Protein AF-A0A7V1LSH6-F1 (afdb_monomer_lite)

Sequence (84 aa):
MKPGGILLIADEVSPKNILKKIINLVIRVPLVIITYLITQTTTNAVKNLLEKIQESGMIIESVKLNKLESFIELVAKTPKGKVK

Secondary structure (DSSP, 8-state):
--TT-EEEEEEE---SSHHHHHHHHHHHHHHHHHHHHHHS------TTHHHHHHHTT-EEEEEEE-TTS-EEEEEEE--SS---

Radius of gyration: 15.82 Å; chains: 1; bounding box: 39×21×46 Å

Structure (mmCIF, N/CA/C/O backbone):
data_AF-A0A7V1LSH6-F1
#
_entry.id   AF-A0A7V1LSH6-F1
#
loop_
_atom_site.group_PDB
_atom_site.id
_atom_site.type_symbol
_atom_site.label_atom_id
_atom_site.label_alt_id
_atom_site.label_comp_id
_atom_site.label_asym_id
_atom_site.label_entity_id
_atom_site.label_seq_id
_atom_site.pdbx_PDB_ins_code
_atom_site.Cartn_x
_atom_site.Cartn_y
_atom_site.Cartn_z
_atom_site.occupancy
_atom_site.B_iso_or_equiv
_atom_site.auth_seq_id
_atom_site.auth_comp_id
_atom_site.auth_asym_id
_atom_site.auth_atom_id
_atom_site.pdbx_PDB_model_num
ATOM 1 N N . MET A 1 1 ? -20.484 6.216 6.189 1.00 75.31 1 MET A N 1
ATOM 2 C CA . MET A 1 1 ? -20.555 4.797 6.619 1.00 75.31 1 MET A CA 1
ATOM 3 C C . MET A 1 1 ? -21.415 4.691 7.874 1.00 75.31 1 MET A C 1
ATOM 5 O O . MET A 1 1 ? -21.559 5.693 8.564 1.00 75.31 1 MET A O 1
ATOM 9 N N . LYS A 1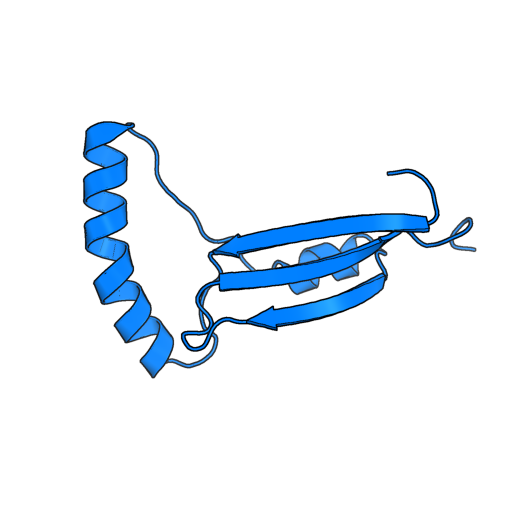 2 ? -22.021 3.527 8.160 1.00 85.19 2 LYS A N 1
ATOM 10 C CA . LYS A 1 2 ? -22.778 3.325 9.414 1.00 85.19 2 LYS A CA 1
ATOM 11 C C . LYS A 1 2 ? -21.810 3.301 10.618 1.00 85.19 2 LYS A C 1
ATOM 13 O O . LYS A 1 2 ? -20.688 2.821 10.443 1.00 85.19 2 LYS A O 1
ATOM 18 N N . PRO A 1 3 ? -22.209 3.769 11.817 1.00 87.38 3 PRO A N 1
ATOM 19 C CA . PRO A 1 3 ? -21.390 3.657 13.026 1.00 87.38 3 PRO A CA 1
ATOM 20 C C . PRO A 1 3 ? -20.933 2.217 13.274 1.00 87.38 3 PRO A C 1
ATOM 22 O O . PRO A 1 3 ? -21.724 1.282 13.150 1.00 87.38 3 PRO A O 1
ATOM 25 N N . GLY A 1 4 ? -19.654 2.032 13.605 1.00 87.12 4 GLY A N 1
ATOM 26 C CA . GLY A 1 4 ? -19.047 0.706 13.744 1.00 87.12 4 GLY A CA 1
ATOM 27 C C . GLY A 1 4 ? -18.767 -0.032 12.430 1.00 87.12 4 GLY A C 1
ATOM 28 O O . GLY A 1 4 ? -18.346 -1.186 12.484 1.00 87.12 4 GLY A O 1
ATOM 29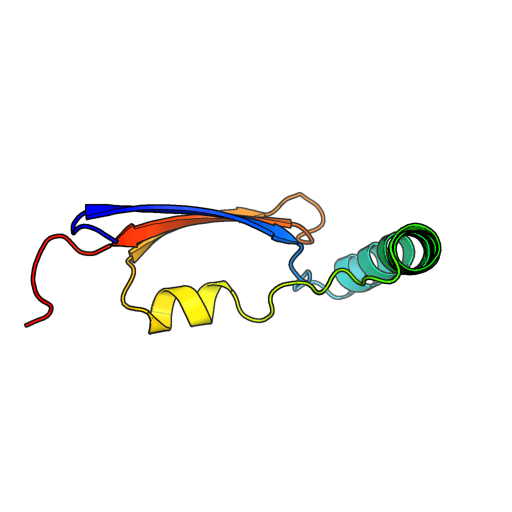 N N . GLY A 1 5 ? -18.994 0.592 11.270 1.00 92.19 5 GLY A N 1
ATOM 30 C CA . GLY A 1 5 ? -18.631 0.032 9.969 1.00 92.19 5 GLY A CA 1
ATOM 31 C C . GLY A 1 5 ? -17.117 -0.106 9.797 1.00 92.19 5 GLY A C 1
ATOM 32 O O . GLY A 1 5 ? -16.354 0.668 10.374 1.00 92.19 5 GLY A O 1
ATOM 33 N N . ILE A 1 6 ? -16.697 -1.085 8.993 1.00 94.44 6 ILE A N 1
ATOM 34 C CA . ILE A 1 6 ? -15.291 -1.363 8.676 1.00 94.44 6 ILE A CA 1
ATOM 35 C C . ILE A 1 6 ? -14.989 -0.851 7.270 1.00 94.44 6 ILE A C 1
ATOM 37 O O . ILE A 1 6 ? -15.729 -1.142 6.331 1.00 94.44 6 ILE A O 1
ATOM 41 N N . LEU A 1 7 ? -13.902 -0.101 7.140 1.00 94.50 7 LEU A N 1
ATOM 42 C CA . LEU A 1 7 ? -13.295 0.301 5.884 1.00 94.50 7 LEU A CA 1
ATOM 43 C C . LEU A 1 7 ? -12.025 -0.525 5.679 1.00 94.50 7 LEU A C 1
ATOM 45 O O . LEU A 1 7 ? -11.105 -0.457 6.492 1.00 94.50 7 LEU A O 1
ATOM 49 N N . LEU A 1 8 ? -11.990 -1.290 4.591 1.00 95.25 8 LEU A N 1
ATOM 50 C CA . LEU A 1 8 ? -10.820 -2.035 4.143 1.00 95.25 8 LEU A CA 1
ATOM 51 C C . LEU A 1 8 ? -10.306 -1.390 2.855 1.00 95.25 8 LEU A C 1
ATOM 53 O O . LEU A 1 8 ? -11.051 -1.296 1.881 1.00 95.25 8 LEU A O 1
ATOM 57 N N . ILE A 1 9 ? -9.051 -0.950 2.855 1.00 94.19 9 ILE A N 1
ATOM 58 C CA . ILE A 1 9 ? -8.371 -0.398 1.681 1.00 94.19 9 ILE A CA 1
ATOM 59 C C . ILE A 1 9 ? -7.180 -1.288 1.355 1.00 94.19 9 ILE A C 1
ATOM 61 O O . ILE A 1 9 ? -6.382 -1.599 2.235 1.00 94.19 9 ILE A O 1
ATOM 65 N N . ALA A 1 10 ? -7.062 -1.670 0.088 1.00 94.25 10 ALA A N 1
ATOM 66 C CA . ALA A 1 10 ? -5.926 -2.398 -0.451 1.00 94.25 10 ALA A CA 1
ATOM 67 C C . ALA A 1 10 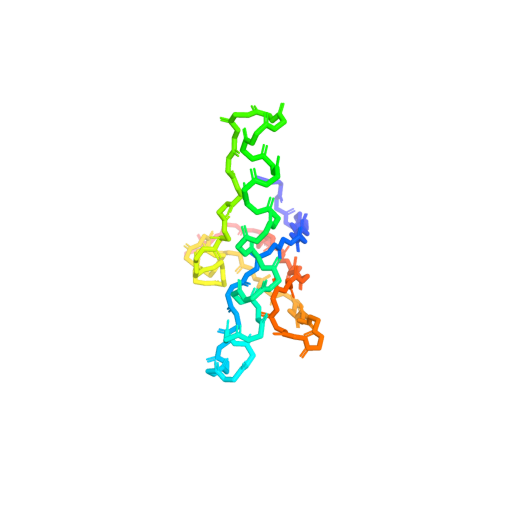? -5.461 -1.670 -1.715 1.00 94.25 10 ALA A C 1
ATOM 69 O O . ALA A 1 10 ? -6.142 -1.749 -2.735 1.00 94.25 10 ALA A O 1
ATOM 70 N N . ASP A 1 11 ? -4.373 -0.904 -1.631 1.00 91.75 11 ASP A N 1
ATOM 71 C CA . ASP A 1 11 ? -3.956 -0.027 -2.734 1.00 91.75 11 ASP A CA 1
ATOM 72 C C . ASP A 1 11 ? -2.436 0.198 -2.796 1.00 91.75 11 ASP A C 1
ATOM 74 O O . ASP A 1 11 ? -1.696 -0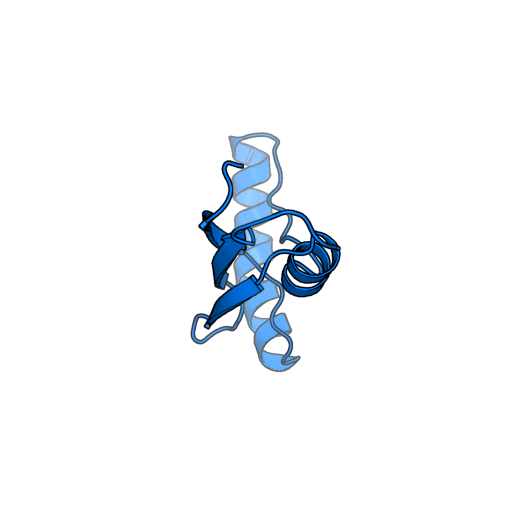.055 -1.838 1.00 91.75 11 ASP A O 1
ATOM 78 N N . GLU A 1 12 ? -1.962 0.695 -3.938 1.00 90.69 12 GLU A N 1
ATOM 79 C CA . GLU A 1 12 ? -0.580 1.107 -4.142 1.00 90.69 12 GLU A CA 1
ATOM 80 C C . GLU A 1 12 ? -0.232 2.346 -3.306 1.00 90.69 12 GLU A C 1
ATOM 82 O O . GLU A 1 12 ? -0.892 3.389 -3.348 1.00 90.69 12 GLU A O 1
ATOM 87 N N . VAL A 1 13 ? 0.895 2.265 -2.602 1.00 91.12 13 VAL A N 1
ATOM 88 C CA . VAL A 1 13 ? 1.480 3.368 -1.833 1.00 91.12 13 VAL A CA 1
ATOM 89 C C . VAL A 1 13 ? 2.943 3.568 -2.200 1.00 91.12 13 VAL A C 1
ATOM 91 O O . VAL A 1 13 ? 3.580 2.734 -2.838 1.00 91.12 13 VAL A O 1
ATOM 94 N N . SER A 1 14 ? 3.496 4.715 -1.815 1.00 88.81 14 SER A N 1
ATOM 95 C CA . SER A 1 14 ? 4.924 4.968 -1.992 1.00 88.81 14 SER A CA 1
ATOM 96 C C . SER A 1 14 ? 5.712 4.399 -0.804 1.00 88.81 14 SER A C 1
ATOM 98 O O . SER A 1 14 ? 5.406 4.776 0.333 1.00 88.81 14 SER A O 1
ATOM 100 N N . PRO A 1 15 ? 6.740 3.558 -1.039 1.00 91.38 15 PRO A N 1
ATOM 101 C CA . PRO A 1 15 ? 7.636 3.083 0.014 1.00 91.38 15 PRO A CA 1
ATOM 102 C C . PRO A 1 15 ? 8.245 4.246 0.790 1.00 91.38 15 PRO A C 1
ATOM 104 O O . PRO A 1 15 ? 8.549 5.283 0.202 1.00 91.38 15 PRO A O 1
ATOM 107 N N . LYS A 1 16 ? 8.490 4.098 2.096 1.00 89.25 16 LYS A N 1
ATOM 108 C CA . LYS A 1 16 ? 9.196 5.145 2.860 1.00 89.25 16 LYS A CA 1
ATOM 109 C C . LYS A 1 16 ? 10.708 5.047 2.659 1.00 89.25 16 LYS A C 1
ATOM 111 O O . LYS A 1 16 ? 11.380 6.072 2.555 1.00 89.25 16 LYS A O 1
ATOM 116 N N . ASN A 1 17 ? 11.226 3.825 2.541 1.00 93.38 17 ASN A N 1
ATOM 117 C CA . ASN A 1 17 ? 12.644 3.557 2.319 1.00 93.38 17 ASN A CA 1
ATOM 118 C C . ASN A 1 17 ? 13.104 3.966 0.902 1.00 93.38 17 ASN A C 1
ATOM 120 O O . ASN A 1 17 ? 12.495 3.578 -0.093 1.00 93.38 17 ASN A O 1
ATOM 124 N N . ILE A 1 18 ? 14.215 4.708 0.807 1.00 93.94 18 ILE A N 1
ATOM 125 C CA . ILE A 1 18 ? 14.756 5.250 -0.454 1.00 93.94 18 ILE A CA 1
ATOM 126 C C . ILE A 1 18 ? 15.141 4.143 -1.444 1.00 93.94 18 ILE A C 1
ATOM 128 O O . ILE A 1 18 ? 14.800 4.234 -2.621 1.00 93.94 18 ILE A O 1
ATOM 132 N N . LEU A 1 19 ? 15.796 3.074 -0.985 1.00 95.62 19 LEU A N 1
ATOM 133 C CA . LEU A 1 19 ? 16.189 1.967 -1.859 1.00 95.62 19 LEU A CA 1
ATOM 134 C C . LEU A 1 19 ? 14.954 1.269 -2.436 1.00 95.62 19 LEU A C 1
ATOM 136 O O . LEU A 1 19 ? 14.873 1.019 -3.638 1.00 95.62 19 LEU A O 1
ATOM 140 N N . LYS A 1 20 ? 13.949 1.028 -1.589 1.00 95.06 20 LYS A N 1
ATOM 141 C CA . LYS A 1 20 ? 12.671 0.458 -2.025 1.00 95.06 20 LYS A CA 1
ATOM 142 C C . LYS A 1 20 ? 11.933 1.387 -2.991 1.00 95.06 20 LYS A C 1
ATOM 144 O O . LYS A 1 20 ? 11.336 0.890 -3.938 1.00 95.06 20 LYS A O 1
ATOM 149 N N . LYS A 1 21 ? 12.017 2.715 -2.820 1.00 93.38 21 LYS A N 1
ATOM 150 C CA . LYS A 1 21 ? 11.471 3.686 -3.787 1.00 93.38 21 LYS A CA 1
ATOM 151 C C . LYS A 1 21 ? 12.121 3.558 -5.161 1.00 93.38 21 LYS A C 1
ATOM 153 O O . LYS A 1 21 ? 11.395 3.589 -6.149 1.00 93.38 21 LYS A O 1
ATOM 158 N N . ILE A 1 22 ? 13.446 3.406 -5.230 1.00 95.31 22 ILE A N 1
ATOM 159 C CA . ILE A 1 22 ? 14.163 3.244 -6.506 1.00 95.31 22 ILE A CA 1
ATOM 160 C C . ILE A 1 22 ? 13.715 1.954 -7.195 1.00 95.31 22 ILE A C 1
ATOM 162 O O . ILE A 1 22 ? 13.304 1.993 -8.351 1.00 95.31 22 ILE A O 1
ATOM 166 N N . ILE A 1 23 ? 13.712 0.830 -6.471 1.00 95.50 23 ILE A N 1
ATOM 167 C CA . ILE A 1 23 ? 13.252 -0.462 -7.006 1.00 95.50 23 ILE A CA 1
ATOM 168 C C . ILE A 1 23 ? 11.796 -0.360 -7.478 1.00 95.50 23 ILE A C 1
ATOM 170 O O . ILE A 1 23 ? 11.465 -0.781 -8.584 1.00 95.50 23 ILE A O 1
ATOM 174 N N . ASN A 1 24 ? 10.931 0.251 -6.666 1.00 93.69 24 ASN A N 1
ATOM 175 C CA . ASN A 1 24 ? 9.535 0.469 -7.018 1.00 93.69 24 ASN A CA 1
ATOM 176 C C . ASN A 1 24 ? 9.395 1.322 -8.284 1.00 93.69 24 ASN A C 1
ATOM 178 O O . ASN A 1 24 ? 8.583 0.993 -9.137 1.00 93.69 24 ASN A O 1
ATOM 182 N N . LEU A 1 25 ? 10.197 2.378 -8.449 1.00 92.69 25 LEU A N 1
ATOM 183 C CA . LEU A 1 25 ? 10.165 3.228 -9.640 1.00 92.69 25 LEU A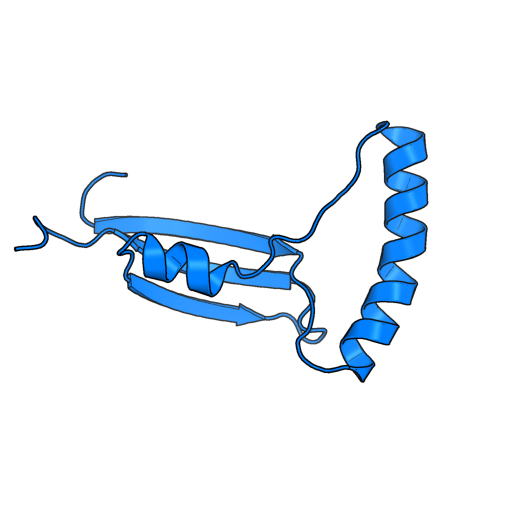 CA 1
ATOM 184 C C . LEU A 1 25 ? 10.525 2.447 -10.912 1.00 92.69 25 LEU A C 1
ATOM 186 O O . LEU A 1 25 ? 9.835 2.591 -11.918 1.00 92.69 25 LEU A O 1
ATOM 190 N N . VAL A 1 26 ? 11.548 1.588 -10.850 1.00 95.00 26 VAL A N 1
ATOM 191 C CA . VAL A 1 26 ? 11.962 0.737 -11.981 1.00 95.00 26 VAL A CA 1
ATOM 192 C C . VAL A 1 26 ? 10.832 -0.192 -12.425 1.00 95.00 26 VAL A C 1
ATOM 194 O O . VAL A 1 26 ? 10.632 -0.375 -13.620 1.00 95.00 26 VAL A O 1
ATOM 197 N N . ILE A 1 27 ? 10.063 -0.743 -11.482 1.00 92.06 27 ILE A N 1
ATOM 198 C CA . ILE A 1 27 ? 8.912 -1.608 -11.786 1.00 92.06 27 ILE A CA 1
ATOM 199 C C . ILE A 1 27 ? 7.718 -0.782 -12.291 1.00 92.06 27 ILE A C 1
ATOM 201 O O . ILE A 1 27 ? 7.007 -1.195 -13.207 1.00 92.06 27 ILE A O 1
ATOM 205 N N . ARG A 1 28 ? 7.491 0.398 -11.706 1.00 90.69 28 ARG A N 1
ATOM 206 C CA . ARG A 1 28 ? 6.291 1.204 -11.948 1.00 90.69 28 ARG A CA 1
ATOM 207 C C . ARG A 1 28 ? 6.323 1.953 -13.275 1.00 90.69 28 ARG A C 1
ATOM 209 O O . ARG A 1 28 ? 5.280 2.082 -13.904 1.00 90.69 28 ARG A O 1
ATOM 216 N N . VAL A 1 29 ? 7.486 2.435 -13.716 1.00 93.31 29 VAL A N 1
ATOM 217 C CA . VAL A 1 29 ? 7.608 3.198 -14.972 1.00 93.31 29 VAL A CA 1
ATOM 218 C C . VAL A 1 29 ? 7.133 2.385 -16.187 1.00 93.31 29 VAL A C 1
ATOM 220 O O . VAL A 1 29 ? 6.257 2.878 -16.898 1.00 93.31 29 VAL A O 1
ATOM 223 N N . PRO A 1 30 ? 7.597 1.138 -16.412 1.00 94.44 30 PRO A N 1
ATOM 224 C CA . PRO A 1 30 ? 7.079 0.302 -17.493 1.00 94.44 30 PRO A CA 1
ATOM 225 C C . PRO A 1 30 ? 5.571 0.068 -17.384 1.00 94.44 30 PRO A C 1
ATOM 227 O O . PRO A 1 30 ? 4.859 0.174 -18.380 1.00 94.44 30 PRO A O 1
ATOM 230 N N . LEU A 1 31 ? 5.071 -0.199 -16.173 1.00 92.25 31 LEU A N 1
ATOM 231 C CA . LEU A 1 31 ? 3.653 -0.469 -15.947 1.00 92.25 31 LEU A CA 1
ATOM 232 C C . LEU A 1 31 ? 2.779 0.745 -16.285 1.00 92.25 31 LEU A C 1
ATOM 234 O O . LEU A 1 31 ? 1.749 0.588 -16.934 1.00 92.25 31 LEU A O 1
ATOM 238 N N . VAL A 1 32 ? 3.196 1.951 -15.890 1.00 92.25 32 VAL A N 1
ATOM 239 C CA . VAL A 1 32 ? 2.493 3.199 -16.221 1.00 92.25 32 VAL A CA 1
ATOM 240 C C . VAL A 1 32 ? 2.463 3.416 -17.731 1.00 92.25 32 VAL A C 1
ATOM 242 O O . VAL A 1 32 ? 1.407 3.744 -18.263 1.00 92.25 32 VAL A O 1
ATOM 245 N N . ILE A 1 33 ? 3.581 3.185 -18.428 1.00 94.38 33 ILE A N 1
ATOM 246 C CA . ILE A 1 33 ? 3.643 3.305 -19.893 1.00 94.38 33 ILE A CA 1
ATOM 247 C C . ILE A 1 33 ? 2.650 2.338 -20.543 1.00 94.38 33 ILE A C 1
ATOM 249 O O . ILE A 1 33 ? 1.821 2.757 -21.345 1.00 94.38 33 ILE A O 1
ATOM 253 N N . ILE A 1 34 ? 2.687 1.058 -20.164 1.00 94.12 34 ILE A N 1
ATOM 254 C CA . ILE A 1 34 ? 1.787 0.031 -20.707 1.00 94.12 34 ILE A CA 1
ATOM 255 C C . ILE A 1 34 ? 0.323 0.377 -20.408 1.00 94.12 34 ILE A C 1
ATOM 257 O O . ILE A 1 34 ? -0.520 0.340 -21.303 1.00 94.12 34 ILE A O 1
ATOM 261 N N . THR A 1 35 ? 0.017 0.754 -19.165 1.00 93.31 35 THR A N 1
ATOM 262 C CA . THR A 1 35 ? -1.348 1.092 -18.737 1.00 93.31 35 THR A CA 1
ATOM 263 C C . THR A 1 35 ? -1.882 2.285 -19.514 1.00 93.31 35 THR A C 1
ATOM 265 O O . THR A 1 35 ? -3.015 2.242 -19.994 1.00 93.31 35 THR A O 1
ATOM 268 N N . TYR A 1 36 ? -1.059 3.317 -19.699 1.00 94.69 36 TYR A N 1
ATOM 269 C CA . TYR A 1 36 ? -1.423 4.490 -20.479 1.00 94.69 36 TYR A CA 1
ATOM 270 C C . TYR A 1 36 ? -1.675 4.142 -21.948 1.00 94.69 36 TYR A C 1
ATOM 272 O O . TYR A 1 36 ? -2.682 4.565 -22.504 1.00 94.69 36 TYR A O 1
ATOM 280 N N . LEU A 1 37 ? -0.826 3.314 -22.563 1.00 96.75 37 LEU A N 1
ATOM 281 C CA . LEU A 1 37 ? -1.014 2.890 -23.954 1.00 96.75 37 LEU A CA 1
ATOM 282 C C . LEU A 1 37 ? -2.309 2.090 -24.160 1.00 96.75 37 LEU A C 1
ATOM 284 O O . LEU A 1 37 ? -2.959 2.247 -25.188 1.00 96.75 37 LEU A O 1
ATOM 288 N N . ILE A 1 38 ? -2.692 1.246 -23.197 1.00 96.69 38 ILE A N 1
ATOM 289 C CA . ILE A 1 38 ? -3.878 0.381 -23.311 1.00 96.69 38 ILE A CA 1
ATOM 290 C C . ILE A 1 38 ? -5.165 1.126 -22.951 1.00 96.69 38 ILE A C 1
ATOM 292 O O . ILE A 1 38 ? -6.183 0.978 -23.621 1.00 96.69 38 ILE A O 1
ATOM 296 N N . THR A 1 39 ? -5.145 1.890 -21.861 1.00 95.12 39 THR A N 1
ATOM 297 C CA . THR A 1 39 ? -6.365 2.434 -21.242 1.00 95.12 39 THR A CA 1
ATOM 298 C C . THR A 1 39 ? -6.505 3.942 -21.407 1.00 95.12 39 THR A C 1
ATOM 300 O O . THR A 1 39 ? -7.560 4.484 -21.097 1.00 95.12 39 THR A O 1
ATOM 303 N N . GLN A 1 40 ? -5.446 4.634 -21.838 1.00 94.06 40 GLN A N 1
ATOM 304 C CA . GLN A 1 40 ? -5.307 6.091 -21.728 1.00 94.06 40 GLN A CA 1
ATOM 305 C C . GLN A 1 40 ? -5.531 6.634 -20.305 1.00 94.06 40 GLN A C 1
ATOM 307 O O . GLN A 1 40 ? -5.851 7.805 -20.114 1.00 94.06 40 GLN A O 1
ATOM 312 N N . THR A 1 41 ? -5.322 5.797 -19.285 1.00 89.00 41 THR A N 1
ATOM 313 C CA . THR A 1 41 ? -5.370 6.185 -17.871 1.00 89.00 41 THR A CA 1
ATOM 314 C C . THR A 1 41 ? -4.022 5.952 -17.195 1.00 89.00 41 THR A C 1
ATOM 316 O O . THR A 1 41 ? -3.138 5.283 -17.728 1.00 89.00 41 THR A O 1
ATOM 319 N N . THR A 1 42 ? -3.844 6.544 -16.017 1.00 81.12 42 THR A N 1
ATOM 320 C CA . THR A 1 42 ? -2.640 6.393 -15.195 1.00 81.12 42 THR A CA 1
ATOM 321 C C . THR A 1 42 ? -3.016 5.859 -13.819 1.00 81.12 42 THR A C 1
ATOM 323 O O . THR A 1 42 ? -4.128 6.087 -13.342 1.00 81.12 42 THR A O 1
ATOM 326 N N . THR A 1 43 ? -2.082 5.183 -13.158 1.00 76.69 43 THR A N 1
ATOM 327 C CA . THR A 1 43 ? -2.235 4.732 -11.775 1.00 76.69 43 THR A CA 1
ATOM 328 C C . THR A 1 43 ? -1.444 5.663 -10.856 1.00 76.69 43 THR A C 1
ATOM 330 O O . THR A 1 43 ? -0.219 5.771 -10.922 1.00 76.69 43 THR A O 1
ATOM 333 N N . ASN A 1 44 ? -2.148 6.395 -9.989 1.00 78.56 44 ASN A N 1
ATOM 334 C CA . ASN A 1 44 ? -1.522 7.266 -8.997 1.00 78.56 44 ASN A CA 1
ATOM 335 C C . ASN A 1 44 ? -1.660 6.639 -7.614 1.00 78.56 44 ASN A C 1
ATOM 337 O O . ASN A 1 44 ? -2.767 6.381 -7.161 1.00 78.56 44 ASN A O 1
ATOM 341 N N . ALA A 1 45 ? -0.530 6.440 -6.928 1.00 80.00 45 ALA A N 1
ATOM 342 C CA . ALA A 1 45 ? -0.545 5.957 -5.546 1.00 80.00 45 ALA A CA 1
ATOM 343 C C . ALA A 1 45 ? -1.236 6.986 -4.651 1.00 80.00 45 ALA A C 1
ATOM 345 O O . ALA A 1 45 ? -0.958 8.189 -4.764 1.00 80.00 45 ALA A O 1
ATOM 346 N N . VAL A 1 46 ? -2.055 6.515 -3.712 1.00 79.25 46 VAL A N 1
ATOM 347 C CA . VAL A 1 46 ? -2.672 7.397 -2.723 1.00 79.25 46 VAL A CA 1
ATOM 348 C C . VAL A 1 46 ? -1.591 7.920 -1.784 1.00 79.25 46 VAL A C 1
ATOM 350 O O . VAL A 1 46 ? -1.007 7.199 -0.973 1.00 79.25 46 VAL A O 1
ATOM 353 N N . LYS A 1 47 ? -1.307 9.218 -1.901 1.00 79.81 47 LYS A N 1
ATOM 354 C CA . LYS A 1 47 ? -0.370 9.908 -1.012 1.00 79.81 47 LYS A CA 1
ATOM 355 C C . LYS A 1 47 ? -1.015 10.110 0.354 1.00 79.81 47 LYS A C 1
ATOM 357 O O . LYS A 1 47 ? -2.185 10.482 0.439 1.00 79.81 47 LYS A O 1
ATOM 362 N N . ASN A 1 48 ? -0.224 9.888 1.400 1.00 84.31 48 ASN A N 1
ATOM 363 C CA . ASN A 1 48 ? -0.601 10.114 2.794 1.00 84.31 48 ASN A CA 1
ATOM 364 C C . ASN A 1 48 ? -1.931 9.445 3.187 1.00 84.31 48 ASN A C 1
ATOM 366 O O . ASN A 1 48 ? -2.737 10.025 3.908 1.00 84.31 48 ASN A O 1
ATOM 370 N N . LEU A 1 49 ? -2.173 8.215 2.713 1.00 88.25 49 LEU A N 1
ATOM 371 C CA . LEU A 1 49 ? -3.416 7.491 2.997 1.00 88.25 49 LEU A CA 1
ATOM 372 C C . LEU A 1 49 ? -3.712 7.416 4.505 1.00 88.25 49 LEU A C 1
ATOM 374 O O . LEU A 1 49 ? -4.835 7.668 4.918 1.00 88.25 49 LEU A O 1
ATOM 378 N N . LEU A 1 50 ? -2.702 7.114 5.325 1.00 89.44 50 LEU A N 1
ATOM 379 C CA . LEU A 1 50 ? -2.853 7.020 6.782 1.00 89.44 50 LEU A CA 1
ATOM 380 C C . LEU A 1 50 ? -3.335 8.334 7.408 1.00 89.44 50 LEU A C 1
ATOM 382 O O . LEU A 1 50 ? -4.254 8.313 8.219 1.00 89.44 50 LEU A O 1
ATOM 386 N N . GLU A 1 51 ? -2.749 9.456 6.991 1.00 91.00 51 GLU A N 1
ATOM 387 C CA . GLU A 1 51 ? -3.097 10.798 7.470 1.00 91.00 51 GLU A CA 1
ATOM 388 C C . GLU A 1 51 ? -4.551 11.125 7.117 1.00 91.00 51 GLU A C 1
ATOM 390 O O . GLU A 1 51 ? -5.342 11.428 8.001 1.00 91.00 51 GLU A O 1
ATOM 395 N N . LYS A 1 52 ? -4.953 10.890 5.861 1.00 90.62 52 LYS A N 1
ATOM 396 C CA . LYS A 1 52 ? -6.341 11.073 5.403 1.00 90.62 52 LYS A CA 1
ATOM 397 C C . LYS A 1 52 ? -7.348 10.240 6.204 1.00 90.62 52 LYS A C 1
ATOM 399 O O . LYS A 1 52 ? -8.458 10.692 6.475 1.00 90.62 52 LYS A O 1
ATOM 404 N N . ILE A 1 53 ? -6.984 9.009 6.575 1.00 92.12 53 ILE A N 1
ATOM 405 C CA . ILE A 1 53 ? -7.839 8.142 7.397 1.00 92.12 53 ILE A CA 1
ATOM 406 C C . ILE A 1 53 ? -7.936 8.676 8.830 1.00 92.12 53 ILE A C 1
ATOM 408 O O . ILE A 1 53 ? -9.037 8.720 9.377 1.00 92.12 53 ILE A O 1
ATOM 412 N N . GLN A 1 54 ? -6.832 9.124 9.425 1.00 90.50 54 GLN A N 1
ATOM 413 C CA . GLN A 1 54 ? -6.840 9.718 10.766 1.00 90.50 54 GLN A CA 1
ATOM 414 C C . GLN A 1 54 ? -7.645 11.024 10.807 1.00 90.50 54 GLN A C 1
ATOM 416 O O . GLN A 1 54 ? -8.495 11.188 11.680 1.00 90.50 54 GLN A O 1
ATOM 421 N N . GLU A 1 55 ? -7.448 11.909 9.828 1.00 92.88 55 GLU A N 1
ATOM 422 C CA . GLU A 1 55 ? -8.182 13.173 9.677 1.00 92.88 55 GLU A CA 1
ATOM 423 C C . GLU A 1 55 ? -9.692 12.964 9.521 1.00 92.88 55 GLU A C 1
ATOM 425 O O . GLU A 1 55 ? -10.488 13.792 9.956 1.00 92.88 55 GLU A O 1
ATOM 430 N N . SER A 1 56 ? -10.113 11.830 8.953 1.00 90.50 56 SER A N 1
ATOM 431 C CA . SER A 1 56 ? -11.534 11.484 8.827 1.00 90.50 56 SER A CA 1
ATOM 432 C C . SER A 1 56 ? -12.202 11.060 10.146 1.00 90.50 56 SER A C 1
ATOM 434 O O . SER A 1 56 ? -13.402 10.777 10.165 1.00 90.50 56 SER A O 1
ATOM 436 N N . GLY A 1 57 ? -11.443 10.975 11.245 1.00 91.69 57 GLY A N 1
ATOM 437 C CA . GLY A 1 57 ? -11.934 10.531 12.552 1.00 91.69 57 GLY A CA 1
ATOM 438 C C . GLY A 1 57 ? -12.176 9.021 12.647 1.00 91.69 57 GLY A C 1
ATOM 439 O O . GLY A 1 57 ? -12.824 8.556 13.586 1.00 91.69 57 GLY A O 1
ATOM 440 N N . MET A 1 58 ? -11.686 8.240 11.680 1.00 93.06 58 MET A N 1
ATOM 441 C CA . MET A 1 58 ? -11.720 6.782 11.747 1.00 93.06 58 MET A CA 1
ATOM 442 C C . MET A 1 58 ? -10.602 6.239 12.636 1.00 93.06 58 MET A C 1
ATOM 444 O O . MET A 1 58 ? -9.503 6.786 12.712 1.00 93.06 58 MET A O 1
ATOM 448 N N . ILE A 1 59 ? -10.875 5.106 13.278 1.00 93.81 59 ILE A N 1
ATOM 449 C CA . ILE A 1 59 ? -9.910 4.406 14.126 1.00 93.81 59 ILE A CA 1
ATOM 450 C C . ILE A 1 59 ? -9.203 3.364 13.264 1.00 93.81 59 ILE A C 1
ATOM 452 O O . ILE A 1 59 ? -9.840 2.422 12.796 1.00 93.81 59 ILE A O 1
ATOM 456 N N . ILE A 1 60 ? -7.900 3.527 13.041 1.00 95.19 60 ILE A N 1
ATOM 457 C CA . ILE A 1 60 ? -7.087 2.540 12.321 1.00 95.19 60 ILE A CA 1
ATOM 458 C C . ILE A 1 60 ? -6.883 1.322 13.224 1.00 95.19 60 ILE A C 1
ATOM 460 O O . ILE A 1 60 ? -6.324 1.441 14.310 1.00 95.19 60 ILE A O 1
ATOM 464 N N . GLU A 1 61 ? -7.317 0.151 12.767 1.00 95.31 61 GLU A N 1
ATOM 465 C CA . GLU A 1 61 ? -7.162 -1.112 13.495 1.00 95.31 61 GLU A CA 1
ATOM 466 C C . GLU A 1 61 ? -5.951 -1.912 13.026 1.00 95.31 61 GLU A C 1
ATOM 468 O O . GLU A 1 61 ? -5.304 -2.590 13.820 1.00 95.31 61 GLU A O 1
ATOM 473 N N . SER A 1 62 ? -5.645 -1.863 11.728 1.00 96.38 62 SER A N 1
ATOM 474 C CA . SER A 1 62 ? -4.526 -2.607 11.161 1.00 96.38 62 SER A CA 1
ATOM 475 C C . SER A 1 62 ? -3.935 -1.886 9.963 1.00 96.38 62 SER A C 1
ATOM 477 O O . SER A 1 62 ? -4.653 -1.295 9.155 1.00 96.38 62 SER A O 1
ATOM 479 N N . VAL A 1 63 ? -2.613 -1.968 9.852 1.00 96.25 63 VAL A N 1
ATOM 480 C CA . VAL A 1 63 ? -1.846 -1.519 8.696 1.00 96.25 63 VAL A CA 1
ATOM 481 C C . VAL A 1 63 ? -0.827 -2.597 8.386 1.00 96.25 63 VAL A C 1
ATOM 483 O O . VAL A 1 63 ? 0.017 -2.915 9.225 1.00 96.25 63 VAL A O 1
ATOM 486 N N . LYS A 1 64 ? -0.880 -3.142 7.175 1.00 96.50 64 LYS A N 1
ATOM 487 C CA . LYS A 1 64 ? 0.134 -4.062 6.665 1.00 96.50 64 LYS A CA 1
ATOM 488 C C . LYS A 1 64 ? 0.682 -3.526 5.360 1.00 96.50 64 LYS A C 1
ATOM 490 O O . LYS A 1 64 ? -0.056 -3.025 4.520 1.00 96.50 64 LYS A O 1
ATOM 495 N N . LEU A 1 65 ? 1.988 -3.656 5.198 1.00 94.75 65 LEU A N 1
ATOM 496 C CA . LEU A 1 65 ? 2.682 -3.337 3.963 1.00 94.75 65 LEU A CA 1
ATOM 497 C C . LEU A 1 65 ? 3.240 -4.624 3.370 1.00 94.75 65 LEU A C 1
ATOM 499 O O . LEU A 1 65 ? 3.661 -5.526 4.100 1.00 94.75 65 LEU A O 1
ATOM 503 N N . ASN A 1 66 ? 3.282 -4.701 2.043 1.00 94.56 66 ASN A N 1
ATOM 504 C CA . ASN A 1 66 ? 4.051 -5.749 1.381 1.00 94.56 66 ASN A CA 1
ATOM 505 C C . ASN A 1 66 ? 5.565 -5.556 1.634 1.00 94.56 66 ASN A C 1
ATOM 507 O O . ASN A 1 66 ? 6.015 -4.524 2.135 1.00 94.56 66 ASN A O 1
ATOM 511 N N . LYS A 1 67 ? 6.392 -6.538 1.250 1.00 94.44 67 LYS A N 1
ATOM 512 C CA . LYS A 1 67 ? 7.854 -6.485 1.474 1.00 94.44 67 LYS A CA 1
ATOM 513 C C . LYS A 1 67 ? 8.517 -5.234 0.874 1.00 94.44 67 LYS A C 1
ATOM 515 O O . LYS A 1 67 ? 9.444 -4.680 1.473 1.00 94.44 67 LYS A O 1
ATOM 520 N N . LEU A 1 68 ? 8.040 -4.792 -0.292 1.00 93.50 68 LEU A N 1
ATOM 521 C CA . LEU A 1 68 ? 8.553 -3.615 -0.998 1.00 93.50 68 LEU A CA 1
ATOM 522 C C . LEU A 1 68 ? 8.009 -2.290 -0.433 1.00 93.50 68 LEU A C 1
ATOM 524 O O . LEU A 1 68 ? 8.483 -1.234 -0.828 1.00 93.50 68 LEU A O 1
ATOM 528 N N . GLU A 1 69 ? 7.066 -2.331 0.512 1.00 93.88 69 GLU A N 1
ATOM 529 C CA . GLU A 1 69 ? 6.334 -1.165 1.029 1.00 93.88 69 GLU A CA 1
ATOM 530 C C . GLU A 1 69 ? 5.612 -0.356 -0.063 1.00 93.88 69 GLU A C 1
ATOM 532 O O . GLU A 1 69 ? 5.321 0.822 0.122 1.00 93.88 69 GLU A O 1
ATOM 537 N N . SER A 1 70 ? 5.334 -0.976 -1.210 1.00 91.81 70 SER A N 1
ATOM 538 C CA . SER A 1 70 ? 4.669 -0.355 -2.359 1.00 91.81 70 SER A CA 1
ATOM 539 C C . SER A 1 70 ? 3.161 -0.599 -2.397 1.00 91.81 70 SER A C 1
ATOM 541 O O . SER A 1 70 ? 2.468 -0.071 -3.260 1.00 91.81 70 SER A O 1
ATOM 543 N N . PHE A 1 71 ? 2.645 -1.407 -1.473 1.00 93.12 71 PHE A N 1
ATOM 544 C CA . PHE A 1 71 ? 1.231 -1.743 -1.371 1.00 93.12 71 PHE A CA 1
ATOM 545 C C . PHE A 1 71 ? 0.827 -1.831 0.098 1.00 93.12 71 PHE A C 1
ATOM 547 O O . PHE A 1 71 ? 1.587 -2.374 0.910 1.00 93.12 71 PHE A O 1
ATOM 554 N N . ILE A 1 72 ? -0.351 -1.306 0.429 1.00 94.44 72 ILE A N 1
ATOM 555 C CA . ILE A 1 72 ? -0.896 -1.258 1.787 1.00 94.44 72 ILE A CA 1
ATOM 556 C C . ILE A 1 72 ? -2.218 -2.017 1.869 1.00 94.44 72 ILE A C 1
ATOM 558 O O . ILE A 1 72 ? -3.067 -1.869 1.000 1.00 94.44 72 ILE A O 1
ATOM 562 N N . GLU A 1 73 ? -2.400 -2.778 2.943 1.00 96.50 73 GLU A N 1
ATOM 563 C CA . GLU A 1 73 ? -3.693 -3.245 3.446 1.00 96.50 73 GLU A CA 1
ATOM 564 C C . GLU A 1 73 ? -3.988 -2.442 4.719 1.00 96.50 73 GLU A C 1
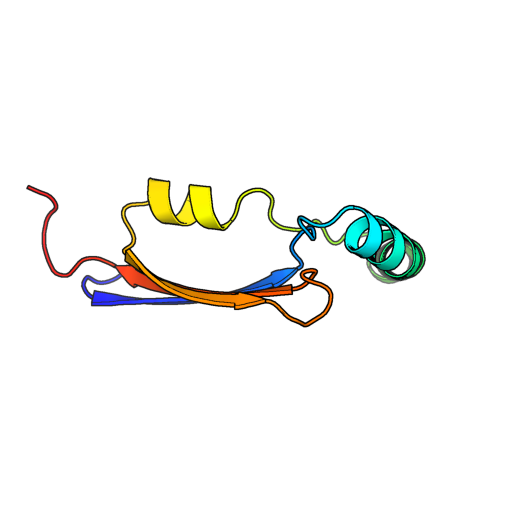ATOM 566 O O . GLU A 1 73 ? -3.244 -2.523 5.701 1.00 96.50 73 GLU A O 1
ATOM 571 N N . LEU A 1 74 ? -5.041 -1.630 4.693 1.00 96.19 74 LEU A N 1
ATOM 572 C CA . LEU A 1 74 ? -5.463 -0.779 5.799 1.00 96.19 74 LEU A CA 1
ATOM 573 C C . LEU A 1 74 ? -6.878 -1.149 6.226 1.00 96.19 74 LEU A C 1
ATOM 575 O O . LEU A 1 74 ? -7.803 -1.138 5.416 1.00 96.19 74 LEU A O 1
ATOM 579 N N . VAL A 1 75 ? -7.042 -1.417 7.520 1.00 96.56 75 VAL A N 1
ATOM 580 C CA . VAL A 1 75 ? -8.337 -1.654 8.159 1.00 96.56 75 VAL A CA 1
ATOM 581 C C . VAL A 1 75 ? -8.613 -0.508 9.116 1.00 96.56 75 VAL A C 1
ATOM 583 O O . VAL A 1 75 ? -7.828 -0.262 10.033 1.00 96.56 75 VAL A O 1
ATOM 586 N N . ALA A 1 76 ? -9.734 0.178 8.924 1.00 95.94 76 ALA A N 1
ATOM 587 C CA . ALA A 1 76 ? -10.198 1.233 9.810 1.00 95.94 76 ALA A CA 1
ATOM 588 C C . ALA A 1 76 ? -11.667 1.028 10.191 1.00 95.94 76 ALA A C 1
ATOM 590 O O . ALA A 1 76 ? -12.452 0.481 9.418 1.00 95.94 76 ALA A O 1
ATOM 591 N N . LYS A 1 77 ? -12.061 1.483 11.381 1.00 94.50 77 LYS A N 1
ATOM 592 C CA . LYS A 1 77 ? -13.451 1.464 11.842 1.00 94.50 77 LYS A CA 1
ATOM 593 C C . LYS A 1 77 ? -14.010 2.864 12.006 1.00 94.50 77 LYS A C 1
ATOM 595 O O . LYS A 1 77 ? -13.362 3.766 12.533 1.00 94.50 77 LYS A O 1
ATOM 600 N N . THR A 1 78 ? -15.270 3.016 11.610 1.00 91.88 78 THR A N 1
ATOM 601 C CA . THR A 1 78 ? -16.076 4.176 11.991 1.00 91.88 78 THR A CA 1
ATOM 602 C C . THR A 1 78 ? -16.374 4.090 13.494 1.00 91.88 78 THR A C 1
ATOM 604 O O . THR A 1 78 ? -16.853 3.041 13.940 1.00 91.88 78 THR A O 1
ATOM 607 N N . PRO A 1 79 ? -16.152 5.155 14.283 1.00 86.81 79 PRO A N 1
ATOM 608 C CA . PRO A 1 79 ? -16.491 5.165 15.703 1.00 86.81 79 PRO A CA 1
ATOM 609 C C . PRO A 1 79 ? -17.949 4.747 15.961 1.00 86.81 79 PRO A C 1
ATOM 611 O O . PRO A 1 79 ? -18.867 5.092 15.208 1.00 86.81 79 PRO A O 1
ATOM 614 N N . LYS A 1 80 ? -18.184 3.976 17.029 1.00 75.38 80 LYS A N 1
ATOM 615 C CA . LYS A 1 80 ? -19.536 3.629 17.492 1.00 75.38 80 LYS A CA 1
ATOM 616 C C . LYS A 1 80 ? -20.062 4.761 18.386 1.00 75.38 80 LYS A C 1
ATOM 618 O O . LYS A 1 80 ? -19.902 4.705 19.596 1.00 75.38 80 LYS A O 1
ATOM 623 N N . GLY A 1 81 ? -20.684 5.779 17.789 1.00 68.25 81 GLY A N 1
ATOM 624 C CA . GLY A 1 81 ? -21.371 6.864 18.512 1.00 68.25 81 GLY A CA 1
ATOM 625 C C . GLY A 1 81 ? -20.819 8.260 18.213 1.00 68.25 81 GLY A C 1
ATOM 626 O O . GLY A 1 81 ? -19.682 8.390 17.767 1.00 68.25 81 GLY A O 1
ATOM 627 N N . LYS A 1 82 ? -21.659 9.293 18.404 1.00 50.81 82 LYS A N 1
ATOM 628 C CA . LYS A 1 82 ? -21.325 10.700 18.124 1.00 50.81 82 LYS A CA 1
ATOM 629 C C . LYS A 1 82 ? -20.026 11.071 18.837 1.00 50.81 82 LYS A C 1
ATOM 631 O O . LYS A 1 82 ? -19.942 10.910 20.053 1.00 50.81 82 LYS A O 1
ATOM 636 N N . VAL A 1 83 ? -19.058 11.578 18.074 1.00 54.00 83 VAL A N 1
ATOM 637 C CA . VAL A 1 83 ? -17.947 12.360 18.621 1.00 54.00 83 VAL A CA 1
ATOM 638 C C . VAL A 1 83 ? -18.596 13.454 19.474 1.00 54.00 83 VAL A C 1
ATOM 640 O O . VAL A 1 83 ? -19.408 14.222 18.954 1.00 54.00 83 VAL A O 1
ATOM 643 N N . LYS A 1 84 ? -18.384 13.388 20.792 1.00 40.59 84 LYS A N 1
ATOM 644 C CA . LYS A 1 84 ? -18.796 14.433 21.732 1.00 40.59 84 LYS A CA 1
ATOM 645 C C . LYS A 1 84 ? -17.890 15.639 21.563 1.00 40.59 84 LYS A C 1
ATOM 647 O O . LYS A 1 84 ? -16.680 15.408 21.351 1.00 40.59 84 LYS A O 1
#

Foldseek 3Di:
DPAFDKDKDKFFAQAPDPVLNVVVCVVQVVVQVVCCVVPVDGGDHDPPPVVVCVVVVWAWDDWDADPSSGIIITMTTHHRDDPD

pLDDT: mean 89.65, std 9.79, range [40.59, 96.75]